Protein AF-A0A2P5E6M3-F1 (afdb_monomer_lite)

Sequence (144 aa):
MDGKILTFTAPTLVKDVLVTVSGGGGGFSIGLLKEASSERLPVDYELKLGKVYYVLPSLATATESFSTNPSGVSSMVASKHEAGSGIKRVKIVITKQQLKELLTKQISMEEVLLGLESKRAKWTSADSAPNWKPNLESIPEELC

Organism: Trema orientale (NCBI:txid63057)

Secondary structure (DSSP, 8-state):
--------SS-EEHHHHHHHH-SS---EEEEEEETTEEEEPPTT-EEPTT---EEEEPP----------------S------SS-----------HHHHHHHHTTSS-HHHHHHHHHHHHHHHTTS---S------PPPP----

Structure (mmCIF, N/CA/C/O backbone):
data_AF-A0A2P5E6M3-F1
#
_entry.id   AF-A0A2P5E6M3-F1
#
loop_
_atom_site.group_PDB
_atom_site.id
_atom_site.type_symbol
_atom_site.label_atom_id
_atom_site.label_alt_id
_atom_site.label_comp_id
_atom_site.label_asym_id
_atom_site.label_entity_id
_atom_site.label_seq_id
_atom_site.pdbx_PDB_ins_code
_atom_site.Cartn_x
_atom_site.Cartn_y
_atom_site.Cartn_z
_atom_site.occupancy
_atom_site.B_iso_or_equiv
_atom_site.auth_seq_id
_atom_site.auth_comp_id
_atom_site.auth_asym_id
_atom_site.auth_atom_id
_atom_site.pdbx_PDB_model_num
ATOM 1 N N . MET A 1 1 ? -4.715 5.903 -1.912 1.00 42.81 1 MET A N 1
ATOM 2 C CA . MET A 1 1 ? -3.612 5.135 -2.533 1.00 42.81 1 MET A CA 1
ATOM 3 C C . MET A 1 1 ? -3.834 5.207 -4.025 1.00 42.81 1 MET A C 1
ATOM 5 O O . MET A 1 1 ? -4.736 4.560 -4.537 1.00 42.81 1 MET A O 1
ATOM 9 N N . ASP A 1 2 ? -3.104 6.087 -4.697 1.00 51.75 2 ASP A N 1
ATOM 10 C CA . ASP A 1 2 ? -3.742 6.889 -5.751 1.00 51.75 2 ASP A CA 1
ATOM 11 C C . ASP A 1 2 ? -3.469 6.345 -7.160 1.00 51.75 2 ASP A C 1
ATOM 13 O O . ASP A 1 2 ? -3.338 7.108 -8.109 1.00 51.75 2 ASP A O 1
ATOM 17 N N . GLY A 1 3 ? -3.319 5.018 -7.273 1.00 63.38 3 GLY A N 1
ATOM 18 C CA . GLY A 1 3 ? -3.270 4.288 -8.545 1.00 63.38 3 GLY A CA 1
ATOM 19 C C . GLY A 1 3 ? -2.227 4.762 -9.564 1.00 63.38 3 GLY A C 1
ATOM 20 O O . GLY A 1 3 ? -2.430 4.556 -10.754 1.00 63.38 3 GLY A O 1
ATOM 21 N N . LYS A 1 4 ? -1.148 5.433 -9.133 1.00 74.56 4 LYS A N 1
ATOM 22 C CA . LYS A 1 4 ? -0.208 6.120 -10.034 1.00 74.56 4 LYS A CA 1
ATOM 23 C C . LYS A 1 4 ? 0.544 5.122 -10.924 1.00 74.56 4 LYS A C 1
ATOM 25 O O . LYS A 1 4 ? 1.464 4.451 -10.463 1.00 74.56 4 LYS A O 1
ATOM 30 N N . ILE A 1 5 ? 0.152 5.055 -12.195 1.00 81.19 5 ILE A N 1
ATOM 31 C CA . ILE A 1 5 ? 0.826 4.285 -13.246 1.00 81.19 5 ILE A CA 1
ATOM 32 C C . ILE A 1 5 ? 1.959 5.137 -13.828 1.00 81.19 5 ILE A C 1
ATOM 34 O O . ILE A 1 5 ? 1.767 6.321 -14.106 1.00 81.19 5 ILE A O 1
ATOM 38 N N . LEU A 1 6 ? 3.130 4.528 -14.023 1.00 83.19 6 LEU A N 1
ATOM 39 C CA . LEU A 1 6 ? 4.280 5.142 -14.684 1.00 83.19 6 LEU A CA 1
ATOM 40 C C . LEU A 1 6 ? 4.450 4.515 -16.074 1.00 83.19 6 LEU A C 1
ATOM 42 O O . LEU A 1 6 ? 4.611 3.300 -16.189 1.00 83.19 6 LEU A O 1
ATOM 46 N N . THR A 1 7 ? 4.385 5.339 -17.119 1.00 87.94 7 THR A N 1
ATOM 47 C CA . THR A 1 7 ? 4.380 4.891 -18.521 1.00 87.94 7 THR A CA 1
ATOM 48 C C . THR A 1 7 ? 5.731 5.159 -19.176 1.00 87.94 7 THR A C 1
ATOM 50 O O . THR A 1 7 ? 6.214 6.288 -19.151 1.00 87.94 7 THR A O 1
ATOM 53 N N . PHE A 1 8 ? 6.306 4.138 -19.815 1.00 87.12 8 PHE A N 1
ATOM 54 C CA . PHE A 1 8 ? 7.576 4.222 -20.541 1.00 87.12 8 PHE A CA 1
ATOM 55 C C . PHE A 1 8 ? 7.359 3.989 -22.042 1.00 87.12 8 PHE A C 1
ATOM 57 O O . PHE A 1 8 ? 6.633 3.076 -22.435 1.00 87.12 8 PHE A O 1
ATOM 64 N N . THR A 1 9 ? 7.993 4.810 -22.881 1.00 88.81 9 THR A N 1
ATOM 65 C CA . THR A 1 9 ? 7.912 4.741 -24.355 1.00 88.81 9 THR A CA 1
ATOM 66 C C . THR A 1 9 ? 9.101 4.026 -25.002 1.00 88.81 9 THR A C 1
ATOM 68 O O . THR A 1 9 ? 9.037 3.683 -26.180 1.00 88.81 9 THR A O 1
ATOM 71 N N . ALA A 1 10 ? 10.160 3.761 -24.235 1.00 89.06 10 ALA A N 1
ATOM 72 C CA . ALA A 1 10 ? 11.322 2.973 -24.633 1.00 89.06 10 ALA A CA 1
ATOM 73 C C . ALA A 1 10 ? 11.557 1.830 -23.625 1.00 89.06 10 ALA A C 1
ATOM 75 O O . ALA A 1 10 ? 11.182 1.970 -22.453 1.00 89.06 10 ALA A O 1
ATOM 76 N N . PRO A 1 11 ? 12.175 0.706 -24.033 1.00 88.50 11 PRO A N 1
ATOM 77 C CA . PRO A 1 11 ? 12.558 -0.340 -23.094 1.00 88.50 11 PRO A CA 1
ATOM 78 C C . PRO A 1 11 ? 13.513 0.208 -22.028 1.00 88.50 11 PRO A C 1
ATOM 80 O O . PRO A 1 11 ? 14.442 0.949 -22.342 1.00 88.50 11 PRO A O 1
ATOM 83 N N . THR A 1 12 ? 13.252 -0.115 -20.763 1.00 91.75 12 THR A N 1
ATOM 84 C CA . THR A 1 12 ? 13.912 0.506 -19.599 1.00 91.75 12 THR A CA 1
ATOM 85 C C . THR A 1 12 ? 14.307 -0.579 -18.597 1.00 91.75 12 THR A C 1
ATOM 87 O O . THR A 1 12 ? 13.541 -1.521 -18.392 1.00 91.75 12 THR A O 1
ATOM 90 N N . LEU A 1 13 ? 15.483 -0.492 -17.968 1.00 93.19 13 LEU A N 1
ATOM 91 C CA . LEU A 1 13 ? 15.932 -1.522 -17.023 1.00 93.19 13 LEU A CA 1
ATOM 92 C C . LEU A 1 13 ? 15.242 -1.369 -15.660 1.00 93.19 13 LEU A C 1
ATOM 94 O O . LEU A 1 13 ? 14.967 -0.256 -15.204 1.00 93.19 13 LEU A O 1
ATOM 98 N N . VAL A 1 14 ? 15.014 -2.488 -14.969 1.00 89.69 14 VAL A N 1
ATOM 99 C CA . VAL A 1 14 ? 14.389 -2.522 -13.632 1.00 89.69 14 VAL A CA 1
ATOM 100 C C . VAL A 1 14 ? 15.107 -1.607 -12.638 1.00 89.69 14 VAL A C 1
ATOM 102 O O . VAL A 1 14 ? 14.437 -0.895 -11.892 1.00 89.69 14 VAL A O 1
ATOM 105 N N . LYS A 1 15 ? 16.447 -1.571 -12.645 1.00 89.06 15 LYS A N 1
ATOM 106 C CA . LYS A 1 15 ? 17.249 -0.673 -11.793 1.00 89.06 15 LYS A CA 1
ATOM 107 C C . LYS A 1 15 ? 16.938 0.815 -12.032 1.00 89.06 15 LYS A C 1
ATOM 109 O O . LYS A 1 15 ? 16.858 1.572 -11.069 1.00 89.06 15 LYS A O 1
ATOM 114 N N . ASP A 1 16 ? 16.721 1.222 -13.284 1.00 88.38 16 ASP A N 1
ATOM 115 C CA . ASP A 1 16 ? 16.541 2.627 -13.664 1.00 88.38 16 ASP A CA 1
ATOM 116 C C . ASP A 1 16 ? 15.139 3.094 -13.241 1.00 88.38 16 ASP A C 1
ATOM 118 O O . ASP A 1 16 ? 14.982 4.137 -12.604 1.00 88.38 16 ASP A O 1
ATOM 122 N N . VAL A 1 17 ? 14.121 2.250 -13.465 1.00 88.62 17 VAL A N 1
ATOM 123 C CA . VAL A 1 17 ? 12.771 2.461 -12.912 1.00 88.62 17 VAL A CA 1
ATOM 124 C C . VAL A 1 17 ? 12.809 2.499 -11.387 1.00 88.62 17 VAL A C 1
ATOM 126 O O . VAL A 1 17 ? 12.203 3.385 -10.781 1.00 88.62 17 VAL A O 1
ATOM 129 N N . LEU A 1 18 ? 13.546 1.586 -10.749 1.00 86.19 18 LEU A N 1
ATOM 130 C CA . LEU A 1 18 ? 13.647 1.536 -9.294 1.00 86.19 18 LEU A CA 1
ATOM 131 C C . LEU A 1 18 ? 14.266 2.817 -8.720 1.00 86.19 18 LEU 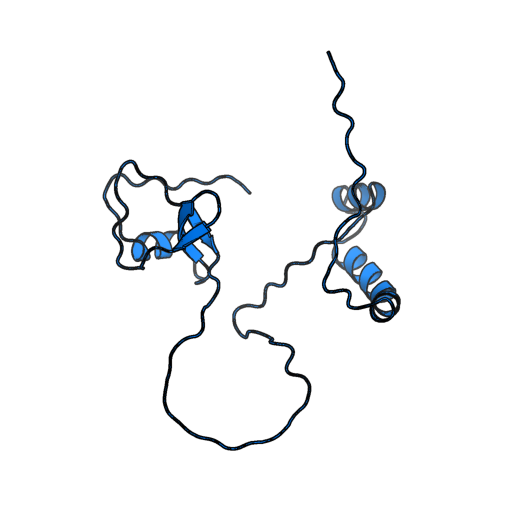A C 1
ATOM 133 O O . LEU A 1 18 ? 13.773 3.280 -7.699 1.00 86.19 18 LEU A O 1
ATOM 137 N N . VAL A 1 19 ? 15.242 3.444 -9.388 1.00 82.56 19 VAL A N 1
ATOM 138 C CA . VAL A 1 19 ? 15.768 4.772 -9.008 1.00 82.56 19 VAL A CA 1
ATOM 139 C C . VAL A 1 19 ? 14.689 5.861 -9.095 1.00 82.56 19 VAL A C 1
ATOM 141 O O . VAL A 1 19 ? 14.592 6.680 -8.185 1.00 82.56 19 VAL A O 1
ATOM 144 N N . THR A 1 20 ? 13.827 5.856 -10.121 1.00 80.06 20 THR A N 1
ATOM 145 C CA . THR A 1 20 ? 12.732 6.851 -10.230 1.00 80.06 20 THR A CA 1
ATOM 146 C C . THR A 1 20 ? 11.615 6.668 -9.195 1.00 80.06 20 THR A C 1
ATOM 148 O O . THR A 1 20 ? 10.994 7.646 -8.782 1.00 80.06 20 THR A O 1
ATOM 151 N N . VAL A 1 21 ? 11.356 5.431 -8.756 1.00 75.94 21 VAL A N 1
ATOM 152 C CA . VAL A 1 21 ? 10.301 5.100 -7.777 1.00 75.94 21 VAL A CA 1
ATOM 153 C C . VAL A 1 21 ? 10.816 5.190 -6.334 1.00 75.94 21 VAL A C 1
ATOM 155 O O . VAL A 1 21 ? 10.094 5.612 -5.431 1.00 75.94 21 VAL A O 1
ATOM 158 N N . SER A 1 22 ? 12.076 4.821 -6.100 1.00 66.88 22 SER A N 1
ATOM 159 C CA . SER A 1 22 ? 12.755 4.895 -4.805 1.00 66.88 22 SER A CA 1
ATOM 160 C C . SER A 1 22 ? 13.327 6.294 -4.572 1.00 66.88 22 SER A C 1
ATOM 162 O O . SER A 1 22 ? 14.538 6.502 -4.665 1.00 66.88 22 SER A O 1
ATOM 164 N N . GLY A 1 23 ? 12.465 7.242 -4.196 1.00 57.06 23 GLY A N 1
ATOM 165 C CA . GLY A 1 23 ? 12.836 8.605 -3.785 1.00 57.06 23 GLY A CA 1
ATOM 166 C C . GLY A 1 23 ? 13.633 8.672 -2.470 1.00 57.06 23 GLY A C 1
ATOM 167 O O . GLY A 1 23 ? 13.170 9.263 -1.501 1.00 57.06 23 GLY A O 1
ATOM 168 N N . GLY A 1 24 ? 14.811 8.041 -2.427 1.00 53.03 24 GLY A N 1
ATOM 169 C CA . GLY A 1 24 ? 15.748 8.030 -1.297 1.00 53.03 24 GLY A CA 1
ATOM 170 C C . GLY A 1 24 ? 15.719 6.793 -0.385 1.00 53.03 24 GLY A C 1
ATOM 171 O O . GLY A 1 24 ? 16.503 6.747 0.558 1.00 53.03 24 GLY A O 1
ATOM 172 N N . GLY A 1 25 ? 14.865 5.787 -0.629 1.00 53.28 25 GLY A N 1
ATOM 173 C CA . GLY A 1 25 ? 14.702 4.644 0.286 1.00 53.28 25 GLY A CA 1
ATOM 174 C C . GLY A 1 25 ? 14.471 3.296 -0.403 1.00 53.28 25 GLY A C 1
ATOM 175 O O . GLY A 1 25 ? 13.359 2.997 -0.837 1.00 53.28 25 GLY A O 1
ATOM 176 N N . GLY A 1 26 ? 15.509 2.454 -0.437 1.00 63.12 26 GLY A N 1
ATOM 177 C CA . GLY A 1 26 ? 15.463 1.118 -1.037 1.00 63.12 26 GLY A CA 1
ATOM 178 C C . GLY A 1 26 ? 14.525 0.159 -0.297 1.00 63.12 26 GLY A C 1
ATOM 179 O O . GLY A 1 26 ? 14.914 -0.462 0.686 1.00 63.12 26 GLY A O 1
ATOM 180 N N . GLY A 1 27 ? 13.291 0.024 -0.789 1.00 73.19 27 GLY A N 1
ATOM 181 C CA . GLY A 1 27 ? 12.252 -0.835 -0.200 1.00 73.19 27 GLY A CA 1
ATOM 182 C C . GLY A 1 27 ? 11.291 -1.464 -1.214 1.00 73.19 27 GLY A C 1
ATOM 183 O O . GLY A 1 27 ? 10.245 -1.986 -0.828 1.00 73.19 27 GLY A O 1
ATOM 184 N N . PHE A 1 28 ? 11.629 -1.427 -2.505 1.00 81.06 28 PHE A N 1
ATOM 185 C CA . PHE A 1 28 ? 10.766 -1.851 -3.612 1.00 81.06 28 PHE A CA 1
ATOM 186 C C . PHE A 1 28 ? 11.510 -2.732 -4.623 1.00 81.06 28 PHE A C 1
ATOM 188 O O . PHE A 1 28 ? 12.727 -2.890 -4.570 1.00 81.06 28 PHE A O 1
ATOM 195 N N . SER A 1 29 ? 10.750 -3.313 -5.543 1.00 85.00 29 SER A N 1
ATOM 196 C CA . SER A 1 29 ? 11.204 -4.129 -6.667 1.00 85.00 29 SER A CA 1
ATOM 197 C C . SER A 1 29 ? 10.166 -4.061 -7.787 1.00 85.00 29 SER A C 1
ATOM 199 O O . SER A 1 29 ? 9.016 -3.703 -7.527 1.00 85.00 29 SER A O 1
ATOM 201 N N . ILE A 1 30 ? 10.542 -4.430 -9.010 1.00 88.12 30 ILE A N 1
ATOM 202 C CA . ILE A 1 30 ? 9.590 -4.606 -10.113 1.00 88.12 30 ILE A CA 1
ATOM 203 C C . ILE A 1 30 ? 9.339 -6.105 -10.313 1.00 88.12 30 ILE A C 1
ATOM 205 O O . ILE A 1 30 ? 10.248 -6.923 -10.156 1.00 88.12 30 ILE A O 1
ATOM 209 N N . GLY A 1 31 ? 8.104 -6.476 -10.639 1.00 88.50 31 GLY A N 1
ATOM 210 C CA . GLY A 1 31 ? 7.731 -7.869 -10.848 1.00 88.50 31 GLY A CA 1
ATOM 211 C C . GLY A 1 31 ? 6.490 -8.071 -11.707 1.00 88.50 31 GLY A C 1
ATOM 212 O O . GLY A 1 31 ? 5.814 -7.122 -12.112 1.00 88.50 31 GLY A O 1
ATOM 213 N N . LEU A 1 32 ? 6.199 -9.339 -11.972 1.00 86.44 32 LEU A N 1
ATOM 214 C CA . LEU A 1 32 ? 4.993 -9.807 -12.642 1.00 86.44 32 LEU A CA 1
ATOM 215 C C . LEU A 1 32 ? 4.037 -10.384 -11.595 1.00 86.44 32 LEU A C 1
ATOM 217 O O . LEU A 1 32 ? 4.437 -11.191 -10.756 1.00 86.44 32 LEU A O 1
ATOM 221 N N . LEU A 1 33 ? 2.765 -9.992 -11.655 1.00 78.38 33 LEU A N 1
ATOM 222 C CA . LEU A 1 33 ? 1.715 -10.620 -10.861 1.00 78.38 33 LEU A CA 1
ATOM 223 C C . LEU A 1 33 ? 1.066 -11.728 -11.693 1.00 78.38 33 LEU A C 1
ATOM 225 O O . LEU A 1 33 ? 0.427 -11.453 -12.707 1.00 78.38 33 LEU A O 1
ATOM 229 N N . LYS A 1 34 ? 1.229 -12.974 -11.253 1.00 74.62 34 LYS A N 1
ATOM 230 C CA . LYS A 1 34 ? 0.466 -14.138 -11.714 1.00 74.62 34 LYS A CA 1
ATOM 231 C C . LYS A 1 34 ? -0.517 -14.523 -10.606 1.00 74.62 34 LYS A C 1
ATOM 233 O O . LYS A 1 34 ? -0.261 -14.238 -9.440 1.00 74.62 34 LYS A O 1
ATOM 238 N N . GLU A 1 35 ? -1.632 -15.160 -10.954 1.00 61.25 35 GLU A N 1
ATOM 239 C CA . GLU A 1 35 ? -2.846 -15.234 -10.113 1.00 61.25 35 GLU A CA 1
ATOM 240 C C . GLU A 1 35 ? -2.648 -15.746 -8.671 1.00 61.25 35 GLU A C 1
ATOM 242 O O . GLU A 1 35 ? -3.382 -15.332 -7.779 1.00 61.25 35 GLU A O 1
ATOM 247 N N . ALA A 1 36 ? -1.631 -16.580 -8.419 1.00 56.41 36 ALA A N 1
ATOM 248 C CA . ALA A 1 36 ? -1.261 -17.054 -7.079 1.00 56.41 36 ALA A CA 1
ATOM 249 C C . ALA A 1 36 ? 0.191 -16.722 -6.659 1.00 56.41 36 ALA A C 1
ATOM 251 O O . ALA A 1 36 ? 0.646 -17.174 -5.609 1.00 56.41 36 ALA A O 1
ATOM 252 N N . SER A 1 37 ? 0.953 -15.965 -7.459 1.00 63.12 37 SER A N 1
ATOM 253 C CA . SER A 1 37 ? 2.391 -15.742 -7.234 1.00 63.12 37 SER A CA 1
ATOM 254 C C . SER A 1 37 ? 2.896 -14.428 -7.835 1.00 63.12 37 SER A C 1
ATOM 256 O O . SER A 1 37 ? 2.740 -14.181 -9.031 1.00 63.12 37 SER A O 1
ATOM 258 N N . SER A 1 38 ? 3.584 -13.614 -7.031 1.00 77.38 38 SER A N 1
ATOM 259 C CA . SER A 1 38 ? 4.330 -12.445 -7.517 1.00 77.38 38 SER A CA 1
ATOM 260 C C . SER A 1 38 ? 5.777 -12.829 -7.836 1.00 77.38 38 SER A C 1
ATOM 262 O O . SER A 1 38 ? 6.545 -13.140 -6.928 1.00 77.38 38 SER A O 1
ATOM 264 N N . GLU A 1 39 ? 6.155 -12.798 -9.110 1.00 86.12 39 GLU A N 1
ATOM 265 C CA . GLU A 1 39 ? 7.512 -13.094 -9.579 1.00 86.12 39 GLU A CA 1
ATOM 266 C C . GLU A 1 39 ? 8.342 -11.804 -9.634 1.00 86.12 39 GLU A C 1
ATOM 268 O O . GLU A 1 39 ? 7.918 -10.808 -10.222 1.00 86.12 39 GLU A O 1
ATOM 273 N N . ARG A 1 40 ? 9.523 -11.798 -9.007 1.00 88.06 40 ARG A N 1
ATOM 274 C CA . ARG A 1 40 ? 10.424 -10.635 -8.983 1.00 88.06 40 ARG A CA 1
ATOM 275 C C . ARG A 1 40 ? 11.368 -10.666 -10.176 1.00 88.06 40 ARG A C 1
ATOM 277 O O . ARG A 1 40 ? 12.048 -11.663 -10.389 1.00 88.06 40 ARG A O 1
ATOM 284 N N . LEU A 1 41 ? 11.458 -9.555 -10.899 1.00 89.38 41 LEU A N 1
ATOM 285 C CA . LEU A 1 41 ? 12.390 -9.423 -12.015 1.00 89.38 41 LEU A CA 1
ATOM 286 C C . LEU A 1 41 ? 13.790 -9.013 -11.512 1.00 89.38 41 LEU A C 1
ATOM 288 O O . LEU A 1 41 ? 13.880 -8.200 -10.584 1.00 89.38 41 LEU A O 1
ATOM 292 N N . PRO A 1 42 ? 14.875 -9.540 -12.113 1.00 88.69 42 PRO A N 1
ATOM 293 C CA . PRO A 1 42 ? 16.241 -9.079 -11.864 1.00 88.69 42 PRO A CA 1
ATOM 294 C C . PRO A 1 42 ? 16.423 -7.575 -12.120 1.00 88.69 42 PRO A C 1
ATOM 296 O O . PRO A 1 42 ? 15.707 -6.980 -12.922 1.00 88.69 42 PRO A O 1
ATOM 299 N N . VAL A 1 43 ? 17.397 -6.944 -11.459 1.00 87.88 43 VAL A N 1
ATOM 300 C CA . VAL A 1 43 ? 17.645 -5.487 -11.572 1.00 87.88 43 VAL A CA 1
ATOM 301 C C . VAL A 1 43 ? 18.185 -5.067 -12.946 1.00 87.88 43 VAL A C 1
ATOM 303 O O . VAL A 1 43 ? 17.992 -3.933 -13.384 1.00 87.88 43 VAL A O 1
ATOM 306 N N . ASP A 1 44 ? 18.828 -6.000 -13.632 1.00 90.75 44 ASP A N 1
ATOM 307 C CA . ASP A 1 44 ? 19.345 -5.948 -14.997 1.00 90.75 44 ASP A CA 1
ATOM 308 C C . ASP A 1 44 ? 18.308 -6.357 -16.060 1.00 90.75 44 ASP A C 1
ATOM 310 O O . ASP A 1 44 ? 18.584 -6.249 -17.253 1.00 90.75 44 ASP A O 1
ATOM 314 N N . TYR A 1 45 ? 17.098 -6.771 -15.662 1.00 92.81 45 TYR A N 1
ATOM 315 C CA . TYR A 1 45 ? 16.029 -7.102 -16.602 1.00 92.81 45 TYR A CA 1
ATOM 316 C C . TYR A 1 45 ? 15.507 -5.855 -17.332 1.00 92.81 45 TYR A C 1
ATOM 318 O O . TYR A 1 45 ? 15.241 -4.814 -16.728 1.00 92.81 45 TYR A O 1
ATOM 326 N N . GLU A 1 46 ? 15.295 -5.990 -18.640 1.00 94.19 46 GLU A N 1
ATOM 327 C CA . GLU A 1 46 ? 14.789 -4.943 -19.527 1.00 94.19 46 GLU A CA 1
ATOM 328 C C . GLU A 1 46 ? 13.265 -5.047 -19.690 1.00 94.19 46 GLU A C 1
ATOM 330 O O . GLU A 1 46 ? 12.746 -5.984 -20.305 1.00 94.19 46 GLU A O 1
ATOM 335 N N . LEU A 1 47 ? 12.536 -4.070 -19.147 1.00 92.31 47 LEU A N 1
ATOM 336 C CA . LEU A 1 47 ? 11.080 -3.989 -19.234 1.00 92.31 47 LEU A CA 1
ATOM 337 C C . LEU A 1 47 ? 10.654 -3.740 -20.684 1.00 92.31 47 LEU A C 1
ATOM 339 O O . LEU A 1 47 ? 11.101 -2.787 -21.325 1.00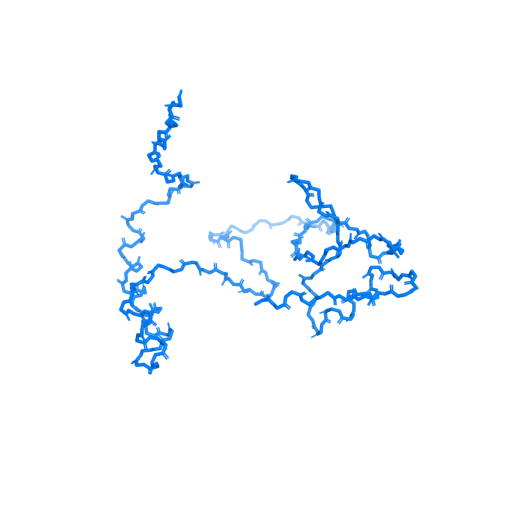 92.31 47 LEU A O 1
ATOM 343 N N . LYS A 1 48 ? 9.782 -4.606 -21.204 1.00 91.25 48 LYS A N 1
ATOM 344 C CA . LYS A 1 48 ? 9.380 -4.617 -22.614 1.00 91.25 48 LYS A CA 1
ATOM 345 C C . LYS A 1 48 ? 8.084 -3.836 -22.830 1.00 91.25 48 LYS A C 1
ATOM 347 O O . LYS A 1 48 ? 7.156 -3.914 -22.026 1.00 91.25 48 LYS A O 1
ATOM 352 N N . LEU A 1 49 ? 8.019 -3.111 -23.946 1.00 89.81 49 LEU A N 1
ATOM 353 C CA . LEU A 1 49 ? 6.845 -2.331 -24.343 1.00 89.81 49 LEU A CA 1
ATOM 354 C C . LEU A 1 49 ? 5.597 -3.220 -24.486 1.00 89.81 49 LEU A C 1
ATOM 356 O O . LEU A 1 49 ? 5.691 -4.397 -24.833 1.00 89.81 49 LEU A O 1
ATOM 360 N N . GLY A 1 50 ? 4.425 -2.650 -24.198 1.00 88.50 50 GLY A N 1
ATOM 361 C CA . GLY A 1 50 ? 3.145 -3.367 -24.238 1.00 88.50 50 GLY A CA 1
ATOM 362 C C . GLY A 1 50 ? 2.904 -4.347 -23.081 1.00 88.50 50 GLY A C 1
ATOM 363 O O . GLY A 1 50 ? 1.863 -5.001 -23.064 1.00 88.50 50 GLY A O 1
ATOM 364 N N . LYS A 1 51 ? 3.817 -4.455 -22.104 1.00 89.06 51 LYS A N 1
ATOM 365 C CA . LYS A 1 51 ? 3.630 -5.264 -20.889 1.00 89.06 51 LYS A CA 1
ATOM 366 C C . LYS A 1 51 ? 3.400 -4.392 -19.657 1.00 89.06 51 LYS A C 1
ATOM 368 O O . LYS A 1 51 ? 4.030 -3.351 -19.491 1.00 89.06 51 LYS A O 1
ATOM 373 N N . VAL A 1 52 ? 2.510 -4.854 -18.780 1.00 89.50 52 VAL A N 1
ATOM 374 C CA . VAL A 1 52 ? 2.267 -4.258 -17.460 1.00 89.50 52 VAL A CA 1
ATOM 375 C C . VAL A 1 52 ? 3.162 -4.948 -16.434 1.00 89.50 52 VAL A C 1
ATOM 377 O O . VAL A 1 52 ? 3.255 -6.174 -16.405 1.00 89.50 52 VAL A O 1
ATOM 380 N N . TYR A 1 53 ? 3.800 -4.148 -15.586 1.00 90.75 53 TYR A N 1
ATOM 381 C CA . TYR A 1 53 ? 4.675 -4.595 -14.508 1.00 90.75 53 TYR A CA 1
ATOM 382 C C . TYR A 1 53 ? 4.271 -3.906 -13.204 1.00 90.75 53 TYR A C 1
ATOM 384 O O . TYR A 1 53 ? 3.808 -2.764 -13.216 1.00 90.75 53 TYR A O 1
ATOM 392 N N . TYR A 1 54 ? 4.451 -4.588 -12.076 1.00 89.25 54 TYR A N 1
ATOM 393 C CA . TYR A 1 54 ? 3.980 -4.135 -10.769 1.00 89.25 54 TYR A CA 1
ATOM 394 C C . TYR A 1 54 ? 5.150 -3.745 -9.868 1.00 89.25 54 TYR A C 1
ATOM 396 O O . TYR A 1 54 ? 6.154 -4.455 -9.795 1.00 89.25 54 TYR A O 1
ATOM 404 N N . VAL A 1 55 ? 5.002 -2.633 -9.142 1.00 87.75 55 VAL A N 1
ATOM 405 C CA . VAL A 1 55 ? 5.917 -2.264 -8.054 1.00 87.75 55 VAL A CA 1
ATOM 406 C C . VAL A 1 55 ? 5.551 -3.094 -6.825 1.00 87.75 55 VAL A C 1
ATOM 408 O O . VAL A 1 55 ? 4.508 -2.885 -6.206 1.00 87.75 55 VAL A O 1
ATOM 411 N N . LEU A 1 56 ? 6.409 -4.045 -6.473 1.00 84.81 56 LEU A N 1
ATOM 412 C CA . LEU A 1 56 ? 6.234 -4.952 -5.342 1.00 84.81 56 LEU A CA 1
ATOM 413 C C . LEU A 1 56 ? 7.118 -4.499 -4.165 1.00 84.81 56 LEU A C 1
ATOM 415 O O . LEU A 1 56 ? 8.297 -4.196 -4.386 1.00 84.81 56 LEU A O 1
ATOM 419 N N . PRO A 1 57 ? 6.620 -4.495 -2.912 1.00 80.94 57 PRO A N 1
ATOM 420 C CA . PRO A 1 57 ? 7.454 -4.263 -1.733 1.00 80.94 57 PRO A CA 1
ATOM 421 C C . PRO A 1 57 ? 8.640 -5.233 -1.670 1.00 80.94 57 PRO A C 1
ATOM 423 O O . PRO A 1 57 ? 8.514 -6.416 -1.999 1.00 80.94 57 PRO A O 1
ATOM 426 N N . SER A 1 58 ? 9.806 -4.761 -1.234 1.00 71.25 58 SER A N 1
ATOM 427 C CA . SER A 1 58 ? 10.955 -5.641 -1.039 1.00 71.25 58 SER A CA 1
ATOM 428 C C . SER A 1 58 ? 10.836 -6.411 0.275 1.00 71.25 58 SER A C 1
ATOM 430 O O . SER A 1 58 ? 10.789 -5.809 1.344 1.00 71.25 58 SER A O 1
ATOM 432 N N . LEU A 1 59 ? 10.803 -7.743 0.188 1.00 58.78 59 LEU A N 1
ATOM 433 C CA . LEU A 1 59 ? 11.036 -8.639 1.315 1.00 58.78 59 LEU A CA 1
ATOM 434 C C . LEU A 1 59 ? 12.467 -9.163 1.167 1.00 58.78 59 LEU A C 1
ATOM 436 O O . LEU A 1 59 ? 12.799 -9.734 0.128 1.00 58.78 59 LEU A O 1
ATOM 440 N N . ALA A 1 60 ? 13.324 -8.913 2.156 1.00 53.31 60 ALA A N 1
ATOM 441 C CA . ALA A 1 60 ? 14.740 -9.253 2.073 1.00 53.31 60 ALA A CA 1
ATOM 442 C C . ALA A 1 60 ? 14.970 -10.748 2.356 1.00 53.31 60 ALA A C 1
ATOM 444 O O . ALA A 1 60 ? 14.866 -11.206 3.492 1.00 53.31 60 ALA A O 1
ATOM 445 N N . THR A 1 61 ? 15.308 -11.518 1.323 1.00 40.97 61 THR A N 1
ATOM 446 C CA . THR A 1 61 ? 15.777 -12.904 1.456 1.00 40.97 61 THR A CA 1
ATOM 447 C C . THR A 1 61 ? 17.283 -12.909 1.721 1.00 40.97 61 THR A C 1
ATOM 449 O O . THR A 1 61 ? 18.080 -12.737 0.801 1.00 40.97 61 THR A O 1
ATOM 452 N N . ALA A 1 62 ? 17.673 -13.058 2.988 1.00 45.59 62 ALA A N 1
ATOM 453 C CA . ALA A 1 62 ? 19.070 -13.019 3.418 1.00 45.59 62 ALA A CA 1
ATOM 454 C C 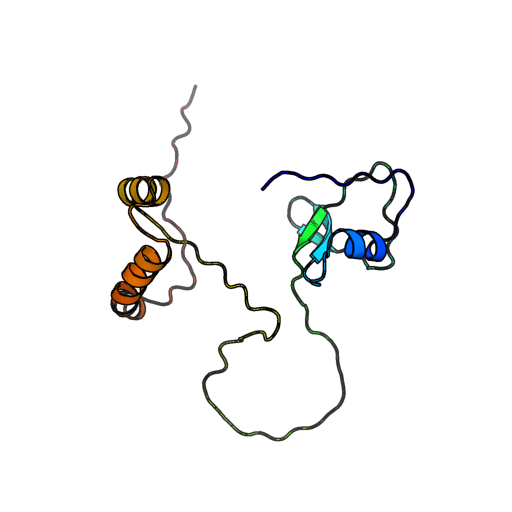. ALA A 1 62 ? 19.800 -14.357 3.169 1.00 45.59 62 ALA A C 1
ATOM 456 O O . ALA A 1 62 ? 19.857 -15.210 4.051 1.00 45.59 62 ALA A O 1
ATOM 457 N N . THR A 1 63 ? 20.355 -14.506 1.964 1.00 37.81 63 THR A N 1
ATOM 458 C CA . THR A 1 63 ? 21.231 -15.604 1.500 1.00 37.81 63 THR A CA 1
ATOM 459 C C . THR A 1 63 ? 22.057 -15.080 0.314 1.00 37.81 63 THR A C 1
ATOM 461 O O . THR A 1 63 ? 21.446 -14.591 -0.633 1.00 37.81 63 THR A O 1
ATOM 464 N N . GLU A 1 64 ? 23.390 -15.131 0.229 1.00 37.91 64 GLU A N 1
ATOM 465 C CA . GLU A 1 64 ? 24.473 -15.561 1.142 1.00 37.91 64 GLU A CA 1
ATOM 466 C C . GLU A 1 64 ? 25.814 -14.924 0.657 1.00 37.91 64 GLU A C 1
ATOM 468 O O . GLU A 1 64 ? 25.845 -14.337 -0.423 1.00 37.91 64 GLU A O 1
ATOM 473 N N . SER A 1 65 ? 26.961 -14.977 1.352 1.00 37.84 65 SER A N 1
ATOM 474 C CA . SER A 1 65 ? 27.280 -15.633 2.639 1.00 37.84 65 SER A CA 1
ATOM 475 C C . SER A 1 65 ? 27.727 -14.614 3.724 1.00 37.84 65 SER A C 1
ATOM 477 O O . SER A 1 65 ? 26.866 -13.847 4.142 1.00 37.84 65 SER A O 1
ATOM 479 N N . PHE A 1 66 ? 28.950 -14.470 4.269 1.00 33.62 66 PHE A N 1
ATOM 480 C CA . PHE A 1 66 ? 30.298 -14.993 3.970 1.00 33.62 66 PHE A CA 1
ATOM 481 C C . PHE A 1 66 ? 31.098 -15.331 5.249 1.00 33.62 66 PHE A C 1
ATOM 483 O O . PHE A 1 66 ? 30.998 -14.640 6.254 1.00 33.62 66 PHE A O 1
ATOM 490 N N . SER A 1 67 ? 31.950 -16.360 5.137 1.00 36.69 67 SER A N 1
ATOM 491 C CA . SER A 1 67 ? 33.083 -16.754 6.004 1.00 36.69 67 SER A CA 1
ATOM 492 C C . SER A 1 67 ? 32.973 -16.622 7.542 1.00 36.69 67 SER A C 1
ATOM 494 O O . SER A 1 67 ? 33.284 -15.595 8.133 1.00 36.69 67 SER A O 1
ATOM 496 N N . THR A 1 68 ? 32.722 -17.773 8.174 1.00 38.88 68 THR A N 1
ATOM 497 C CA . THR A 1 68 ? 33.488 -18.333 9.314 1.00 38.88 68 THR A CA 1
ATOM 498 C C . THR A 1 68 ? 33.803 -17.456 10.545 1.00 38.88 68 THR A C 1
ATOM 500 O O . THR A 1 68 ? 34.783 -16.716 10.559 1.00 38.88 68 THR A O 1
ATOM 503 N N . ASN A 1 69 ? 33.115 -17.712 11.670 1.00 38.72 69 ASN A N 1
ATOM 504 C CA . ASN A 1 69 ? 33.740 -18.330 12.863 1.00 38.72 69 ASN A CA 1
ATOM 505 C C . ASN A 1 69 ? 32.722 -18.627 13.993 1.00 38.72 69 ASN A C 1
ATOM 507 O O . ASN A 1 69 ? 31.768 -17.867 14.159 1.00 38.72 69 ASN A O 1
ATOM 511 N N . PRO A 1 70 ? 32.911 -19.695 14.799 1.00 54.38 70 PRO A N 1
ATOM 512 C CA . PRO A 1 70 ? 32.020 -20.032 15.908 1.00 54.38 70 PRO A CA 1
ATOM 513 C C . PRO A 1 70 ? 32.554 -19.567 17.276 1.00 54.38 70 PRO A C 1
ATOM 515 O O . PRO A 1 70 ? 33.648 -19.941 17.691 1.00 54.38 70 PRO A O 1
ATOM 518 N N . SER A 1 71 ? 31.736 -18.840 18.038 1.00 36.25 71 SER A N 1
ATOM 519 C CA . SER A 1 71 ? 31.849 -18.781 19.502 1.00 36.25 71 SER A CA 1
ATOM 520 C C . SER A 1 71 ? 30.479 -18.491 20.109 1.00 36.25 71 SER A C 1
ATOM 522 O O . SER A 1 71 ? 29.804 -17.544 19.706 1.00 36.25 71 SER A O 1
ATOM 524 N N . GLY A 1 72 ? 30.034 -19.343 21.031 1.00 43.75 72 GLY A N 1
ATOM 525 C CA . GLY A 1 72 ? 28.703 -19.253 21.623 1.00 43.75 72 GLY A CA 1
ATOM 526 C C . GLY A 1 72 ? 28.701 -18.442 22.913 1.00 43.75 72 GLY A C 1
ATOM 527 O O . GLY A 1 72 ? 29.360 -18.820 23.877 1.00 43.75 72 GLY A O 1
ATOM 528 N N . VAL A 1 73 ? 27.878 -17.394 22.969 1.00 33.06 73 VAL A N 1
ATOM 529 C CA . VAL A 1 73 ? 27.427 -16.794 24.231 1.00 33.06 73 VAL A CA 1
ATOM 530 C C . VAL A 1 73 ? 25.904 -16.799 24.217 1.00 33.06 73 VAL A C 1
ATOM 532 O O . VAL A 1 73 ? 25.283 -16.198 23.343 1.00 33.06 73 VAL A O 1
ATOM 535 N N . SER A 1 74 ? 25.294 -17.530 25.151 1.00 47.47 74 SER A N 1
ATOM 536 C CA . SER A 1 74 ? 23.837 -17.629 25.235 1.00 47.47 74 SER A CA 1
ATOM 537 C C . SER A 1 74 ? 23.248 -16.346 25.818 1.00 47.47 74 SER A C 1
ATOM 539 O O . SER A 1 74 ? 23.638 -15.921 26.904 1.00 47.47 74 SER A O 1
ATOM 541 N N . SER A 1 75 ? 22.271 -15.764 25.124 1.00 30.11 75 SER A N 1
ATOM 542 C CA . SER A 1 75 ? 21.367 -14.758 25.676 1.00 30.11 75 SER A CA 1
ATOM 543 C C . SER A 1 75 ? 19.952 -15.048 25.198 1.00 30.11 75 SER A C 1
ATOM 545 O O . SER A 1 75 ? 19.727 -15.357 24.028 1.00 30.11 75 SER A O 1
ATOM 547 N N . MET A 1 76 ? 18.986 -14.936 26.107 1.00 42.59 76 MET A N 1
ATOM 548 C CA . MET A 1 76 ? 17.566 -15.047 25.776 1.00 42.59 76 MET A CA 1
ATOM 549 C C . MET A 1 76 ? 17.085 -13.795 25.012 1.00 42.59 76 MET A C 1
ATOM 551 O O . MET A 1 76 ? 17.817 -12.816 24.889 1.00 42.59 76 MET A O 1
ATOM 555 N N 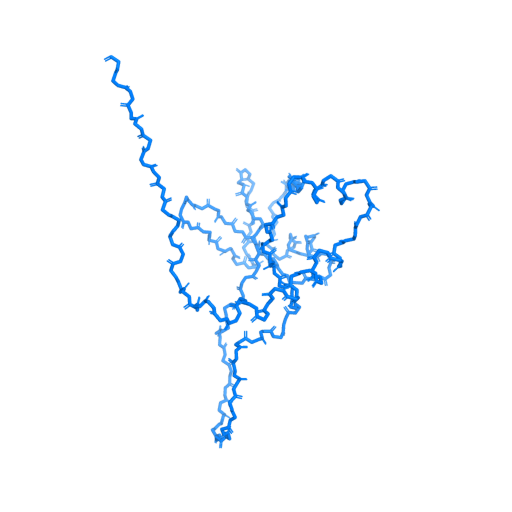. VAL A 1 77 ? 15.840 -13.851 24.516 1.00 42.91 77 VAL A N 1
ATOM 556 C CA . VAL A 1 77 ? 15.117 -12.830 23.723 1.00 42.91 77 VAL A CA 1
ATOM 557 C C . VAL A 1 77 ? 15.733 -12.440 22.366 1.00 42.91 77 VAL A C 1
ATOM 559 O O . VAL A 1 77 ? 16.255 -11.349 22.172 1.00 42.91 77 VAL A O 1
ATOM 562 N N . ALA A 1 78 ? 15.523 -13.301 21.363 1.00 30.47 78 ALA A N 1
ATOM 563 C CA . ALA A 1 78 ? 15.782 -13.017 19.946 1.00 30.47 78 ALA A CA 1
ATOM 564 C C . ALA A 1 78 ? 14.491 -13.020 19.093 1.00 30.47 78 ALA A C 1
ATOM 566 O O . ALA A 1 78 ? 14.409 -13.678 18.056 1.00 30.47 78 ALA A O 1
ATOM 567 N N . SER A 1 79 ? 13.458 -12.281 19.518 1.00 38.50 79 SER A N 1
ATOM 568 C CA . SER A 1 79 ? 12.274 -12.014 18.683 1.00 38.50 79 SER A CA 1
ATOM 569 C C . SER A 1 79 ? 12.700 -11.221 17.443 1.00 38.50 79 SER A C 1
ATOM 571 O O . SER A 1 79 ? 12.924 -10.018 17.555 1.00 38.50 79 SER A O 1
ATOM 573 N N . LYS A 1 80 ? 12.857 -11.900 16.294 1.00 34.31 80 LYS A N 1
ATOM 574 C CA . LYS A 1 80 ? 13.583 -11.433 15.091 1.00 34.31 80 LYS A CA 1
ATOM 575 C C . LYS A 1 80 ? 13.255 -9.981 14.701 1.00 34.31 80 LYS A C 1
ATOM 577 O O . LYS A 1 80 ? 12.281 -9.707 14.004 1.00 34.31 80 LYS A O 1
ATOM 582 N N . HIS A 1 81 ? 14.089 -9.050 15.160 1.00 38.69 81 HIS A N 1
ATOM 583 C CA . HIS A 1 81 ? 13.873 -7.614 15.020 1.00 38.69 81 HIS A CA 1
ATOM 584 C C . HIS A 1 81 ? 14.770 -7.082 13.900 1.00 38.69 81 HIS A C 1
ATOM 586 O O . HIS A 1 81 ? 15.912 -6.698 14.144 1.00 38.69 81 HIS A O 1
ATOM 592 N N . GLU A 1 82 ? 14.291 -7.119 12.656 1.00 44.03 82 GLU A N 1
ATOM 593 C CA . GLU A 1 82 ? 15.139 -6.782 11.508 1.00 44.03 82 GLU A CA 1
ATOM 594 C C . GLU A 1 82 ? 15.542 -5.300 11.505 1.00 44.03 82 GLU A C 1
ATOM 596 O O . GLU A 1 82 ? 14.708 -4.391 11.498 1.00 44.03 82 GLU A O 1
ATOM 601 N N . ALA A 1 83 ? 16.855 -5.064 11.522 1.00 46.03 83 ALA A N 1
ATOM 602 C CA . ALA A 1 83 ? 17.466 -3.742 11.538 1.00 46.03 83 ALA A CA 1
ATOM 603 C C . ALA A 1 83 ? 17.480 -3.127 10.125 1.00 46.03 83 ALA A C 1
ATOM 605 O O . ALA A 1 83 ? 18.525 -2.997 9.495 1.00 46.03 83 ALA A O 1
ATOM 606 N N . GLY A 1 84 ? 16.299 -2.765 9.619 1.00 45.69 84 GLY A N 1
ATOM 607 C CA . GLY A 1 84 ? 16.118 -2.214 8.273 1.00 45.69 84 GLY A CA 1
ATOM 608 C C . GLY A 1 84 ? 14.845 -1.379 8.148 1.00 45.69 84 GLY A C 1
ATOM 609 O O . GLY A 1 84 ? 13.875 -1.829 7.554 1.00 45.69 84 GLY A O 1
ATOM 610 N N . SER A 1 85 ? 14.847 -0.169 8.723 1.00 56.69 85 SER A N 1
ATOM 611 C CA . SER A 1 85 ? 13.708 0.774 8.747 1.00 56.69 85 SER A CA 1
ATOM 612 C C . SER A 1 85 ? 12.391 0.147 9.245 1.00 56.69 85 SER A C 1
ATOM 614 O O . SER A 1 85 ? 11.498 -0.208 8.477 1.00 56.69 85 SER A O 1
ATOM 616 N N . GLY A 1 86 ? 12.278 -0.012 10.570 1.00 57.78 86 GLY A N 1
ATOM 617 C CA . GLY A 1 86 ? 11.251 -0.819 11.248 1.00 57.78 86 GLY A CA 1
ATOM 618 C C . GLY A 1 86 ? 9.809 -0.285 11.226 1.00 57.78 86 GLY A C 1
ATOM 619 O O . GLY A 1 86 ? 9.209 -0.101 12.286 1.00 57.78 86 GLY A O 1
ATOM 620 N N . ILE A 1 87 ? 9.220 -0.083 10.044 1.00 64.44 87 ILE A N 1
ATOM 621 C CA . ILE A 1 87 ? 7.815 0.316 9.860 1.00 64.44 87 ILE A CA 1
ATOM 622 C C . ILE A 1 87 ? 6.887 -0.875 10.159 1.00 64.44 87 ILE A C 1
ATOM 624 O O . ILE A 1 87 ? 6.512 -1.652 9.278 1.00 64.44 87 ILE A O 1
ATOM 628 N N . LYS A 1 88 ? 6.487 -1.014 11.426 1.00 76.25 88 LYS A N 1
ATOM 629 C CA . LYS A 1 88 ? 5.505 -2.015 11.871 1.00 76.25 88 LYS A CA 1
ATOM 630 C C . LYS A 1 88 ? 4.089 -1.566 11.494 1.00 76.25 88 LYS A C 1
ATOM 632 O O . LYS A 1 88 ? 3.646 -0.497 11.903 1.00 76.25 88 LYS A O 1
ATOM 637 N N . ARG A 1 89 ? 3.358 -2.389 10.734 1.00 83.50 89 ARG A N 1
ATOM 638 C CA . ARG A 1 89 ? 1.936 -2.160 10.412 1.00 83.50 89 ARG A CA 1
ATOM 639 C C . ARG A 1 89 ? 1.049 -2.870 11.434 1.00 83.50 89 ARG A C 1
ATOM 641 O O . ARG A 1 89 ? 1.244 -4.055 11.685 1.00 83.50 89 ARG A O 1
ATOM 648 N N . VAL A 1 90 ? 0.061 -2.165 11.984 1.00 80.81 90 VAL A N 1
ATOM 649 C CA . VAL A 1 90 ? -0.889 -2.690 12.980 1.00 80.81 90 VAL A CA 1
ATOM 650 C C . VAL A 1 90 ? -2.315 -2.443 12.490 1.00 80.81 90 VAL A C 1
ATOM 652 O O . VAL A 1 90 ? -2.633 -1.342 12.047 1.00 80.81 90 VAL A O 1
ATOM 655 N N . LYS A 1 91 ? -3.183 -3.459 12.567 1.00 84.56 91 LYS A N 1
ATOM 656 C CA . LYS A 1 91 ? -4.623 -3.316 12.308 1.00 84.56 91 LYS A CA 1
ATOM 657 C C . LYS A 1 91 ? -5.335 -3.036 13.629 1.00 84.56 91 LYS A C 1
ATOM 659 O O . LYS A 1 91 ? -5.271 -3.856 14.539 1.00 84.56 91 LYS A O 1
ATOM 664 N N . ILE A 1 92 ? -6.029 -1.905 13.715 1.00 84.25 92 ILE A N 1
ATOM 665 C CA . ILE A 1 92 ? -6.810 -1.499 14.891 1.00 84.25 92 ILE A CA 1
ATOM 666 C C . ILE A 1 92 ? -8.298 -1.602 14.540 1.00 84.25 92 ILE A C 1
ATOM 668 O O . ILE A 1 92 ? -8.704 -1.235 13.437 1.00 84.25 92 ILE A O 1
ATOM 672 N N . VAL A 1 93 ? -9.112 -2.108 15.467 1.00 87.19 93 VAL A N 1
ATOM 673 C CA . VAL A 1 93 ? -10.578 -2.085 15.362 1.00 87.19 93 VAL A CA 1
ATOM 674 C C . VAL A 1 93 ? -11.093 -0.929 16.215 1.00 87.19 93 VAL A C 1
ATOM 676 O O . VAL A 1 93 ? -10.902 -0.929 17.429 1.00 87.19 93 VAL A O 1
ATOM 679 N N . ILE A 1 94 ? -11.731 0.051 15.575 1.00 88.38 94 ILE A N 1
ATOM 680 C CA . ILE A 1 94 ? -12.323 1.233 16.219 1.00 88.38 94 ILE A CA 1
ATOM 681 C C . ILE A 1 94 ? -13.843 1.246 16.037 1.00 88.38 94 ILE A C 1
ATOM 683 O O . ILE A 1 94 ? -14.377 0.660 15.093 1.00 88.38 94 ILE A O 1
ATOM 687 N N . THR A 1 95 ? -14.554 1.926 16.934 1.00 92.69 95 THR A N 1
ATOM 688 C CA . THR A 1 95 ? -16.009 2.102 16.826 1.00 92.69 95 THR A CA 1
ATOM 689 C C . THR A 1 95 ? -16.388 3.188 15.811 1.00 92.69 95 THR A C 1
ATOM 691 O O . THR A 1 95 ? -15.600 4.080 15.491 1.00 92.69 95 THR A O 1
ATOM 694 N N . LYS A 1 96 ? -17.648 3.168 15.344 1.00 94.50 96 LYS A N 1
ATOM 695 C CA . LYS A 1 96 ? -18.212 4.233 14.488 1.00 94.50 96 LYS A CA 1
ATOM 696 C C . LYS A 1 96 ? -18.195 5.616 15.160 1.00 94.50 96 LYS A C 1
ATOM 698 O O . LYS A 1 96 ? -18.177 6.616 14.451 1.00 94.50 96 LYS A O 1
ATOM 703 N N . GLN A 1 97 ? -18.220 5.672 16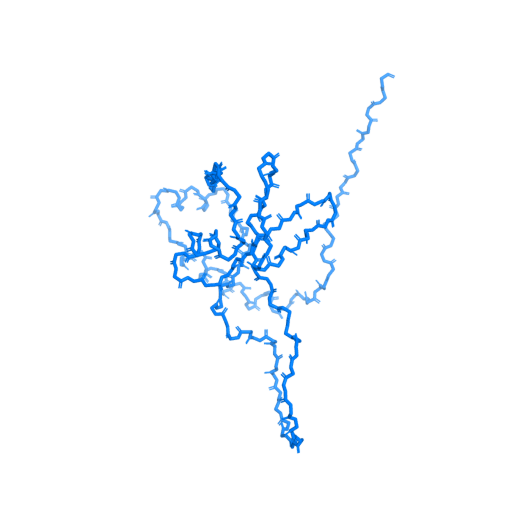.494 1.00 92.81 97 GLN A N 1
ATOM 704 C CA . GLN A 1 97 ? -18.120 6.916 17.258 1.00 92.81 97 GLN A CA 1
ATOM 705 C C . GLN A 1 97 ? -16.687 7.463 17.230 1.00 92.81 97 GLN A C 1
ATOM 707 O O . GLN A 1 97 ? -16.483 8.565 16.732 1.00 92.81 97 GLN A O 1
ATOM 712 N N . GLN A 1 98 ? -15.697 6.650 17.608 1.00 88.19 98 GLN A N 1
ATOM 713 C CA . GLN A 1 98 ? -14.278 7.035 17.568 1.00 88.19 98 GLN A CA 1
ATOM 714 C C . GLN A 1 98 ? -13.820 7.454 16.165 1.00 88.19 98 GLN A C 1
ATOM 716 O O . GLN A 1 98 ? -13.024 8.375 16.021 1.00 88.19 98 GLN A O 1
ATOM 721 N N . LEU A 1 99 ? -14.354 6.829 15.108 1.00 94.12 99 LEU A N 1
ATOM 722 C CA . LEU A 1 99 ? -14.093 7.268 13.735 1.00 94.12 99 LEU A CA 1
ATOM 723 C C . LEU A 1 99 ? -14.644 8.679 13.453 1.00 94.12 99 LEU A C 1
ATOM 725 O O . LEU A 1 99 ? -13.969 9.461 12.791 1.00 94.12 99 LEU A O 1
ATOM 729 N N . LYS A 1 100 ? -15.836 9.032 13.957 1.00 94.81 100 LYS A N 1
ATOM 730 C CA . LYS A 1 100 ? -16.359 10.405 13.844 1.00 94.81 100 LYS A CA 1
ATOM 731 C C . LYS A 1 100 ? -15.486 11.391 14.619 1.00 94.81 100 LYS A C 1
ATOM 733 O O . LYS A 1 100 ? -15.151 12.429 14.067 1.00 94.81 100 LYS A O 1
ATOM 738 N N . GLU A 1 101 ? -15.104 11.048 15.846 1.00 93.50 101 GLU A N 1
ATOM 739 C CA . GLU A 1 101 ? -14.290 11.889 16.737 1.00 93.50 101 GLU A CA 1
ATOM 740 C C . GLU A 1 101 ? -12.879 12.137 16.166 1.00 93.50 101 GLU A C 1
ATOM 742 O O . GLU A 1 101 ? -12.388 13.263 16.207 1.00 93.50 101 GLU A O 1
ATOM 747 N N . LEU A 1 102 ? -12.258 11.130 15.536 1.00 94.06 102 LEU A N 1
ATOM 748 C CA . LEU A 1 102 ? -11.013 11.284 14.769 1.00 94.06 102 LEU A CA 1
ATOM 749 C C . LEU A 1 102 ? -11.196 12.216 13.558 1.00 94.06 102 LEU A C 1
ATOM 751 O O . LEU A 1 102 ? -10.372 13.097 13.319 1.00 94.06 102 LEU A O 1
ATOM 755 N N . LEU A 1 103 ? -12.278 12.046 12.788 1.00 94.25 103 LEU A N 1
ATOM 756 C CA . LEU A 1 103 ? -12.558 12.870 11.603 1.00 94.25 103 LEU A CA 1
ATOM 757 C C . LEU A 1 103 ? -12.876 14.332 11.960 1.00 94.25 103 LEU A C 1
ATOM 759 O O . LEU A 1 103 ? -12.509 15.233 11.206 1.00 94.25 103 LEU A O 1
ATOM 763 N N . THR A 1 104 ? -13.505 14.586 13.110 1.00 95.56 104 THR A N 1
ATOM 764 C CA . THR A 1 104 ? -13.728 15.939 13.653 1.00 95.56 104 THR A CA 1
ATOM 765 C C . THR A 1 104 ? -12.538 16.479 14.453 1.00 95.56 104 THR A C 1
ATOM 767 O O . THR A 1 104 ? -12.614 17.607 14.937 1.00 95.56 104 THR A O 1
ATOM 770 N N . LYS A 1 105 ? -11.435 15.721 14.561 1.00 90.38 105 LYS A N 1
ATOM 771 C CA . LYS A 1 105 ? -10.222 16.052 15.336 1.00 90.38 105 LYS A CA 1
ATOM 772 C C . LYS A 1 105 ? -10.487 16.322 16.827 1.00 90.38 105 LYS A C 1
ATOM 774 O O . LYS A 1 105 ? -9.780 17.110 17.447 1.00 90.38 105 LYS A O 1
ATOM 779 N N . GLN A 1 106 ? -11.511 15.682 17.391 1.00 87.25 106 GLN A N 1
ATOM 780 C CA . GLN A 1 106 ? -11.829 15.733 18.823 1.00 87.25 106 GLN A CA 1
ATOM 781 C C . GLN A 1 106 ? -10.969 14.772 19.650 1.00 87.25 106 GLN A C 1
ATOM 783 O O . GLN A 1 106 ? -10.786 15.017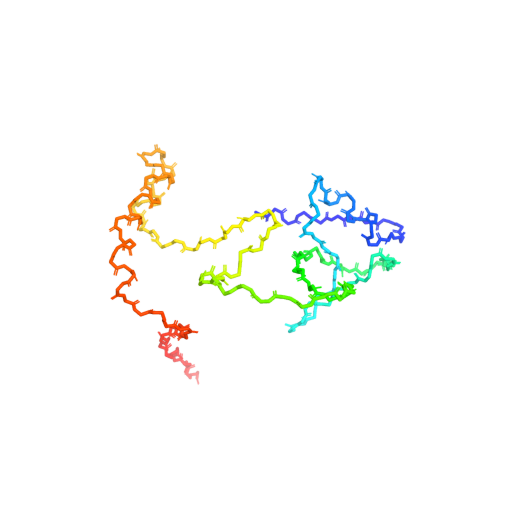 20.838 1.00 87.25 106 GLN A O 1
ATOM 788 N N . ILE A 1 107 ? -10.445 13.712 19.024 1.00 85.38 107 ILE A N 1
ATOM 789 C CA . ILE A 1 107 ? -9.457 12.799 19.613 1.00 85.38 107 ILE A CA 1
ATOM 790 C C . ILE A 1 107 ? -8.274 12.599 18.662 1.00 85.38 107 ILE A C 1
ATOM 792 O O . ILE A 1 107 ? -8.422 12.716 17.440 1.00 85.38 107 ILE A O 1
ATOM 796 N N . SER A 1 108 ? -7.106 12.285 19.217 1.00 89.19 108 SER A N 1
ATOM 797 C CA . SER A 1 108 ? -5.872 12.010 18.468 1.00 89.19 108 SER A CA 1
ATOM 798 C C . SER A 1 108 ? -5.671 10.516 18.166 1.00 89.19 108 SER A C 1
ATOM 800 O O . SER A 1 108 ? -6.332 9.642 18.734 1.00 89.19 108 SER A O 1
ATOM 802 N N . MET A 1 109 ? -4.747 10.185 17.254 1.00 85.88 109 MET A N 1
ATOM 803 C CA . MET A 1 109 ? -4.374 8.781 17.006 1.00 85.88 109 MET A CA 1
ATOM 804 C C . MET A 1 109 ? -3.593 8.216 18.201 1.00 85.88 109 MET A C 1
ATOM 806 O O . MET A 1 109 ? -3.706 7.041 18.546 1.00 85.88 109 MET A O 1
ATOM 810 N N . GLU A 1 110 ? -2.843 9.088 18.859 1.00 86.25 110 GLU A N 1
ATOM 811 C CA . GLU A 1 110 ? -2.041 8.857 20.045 1.00 86.25 110 GLU A CA 1
ATOM 812 C C . GLU A 1 110 ? -2.936 8.453 21.227 1.00 86.25 110 GLU A C 1
ATOM 814 O O . GLU A 1 110 ? -2.664 7.446 21.873 1.00 86.25 110 GLU A O 1
ATOM 819 N N . GLU A 1 111 ? -4.065 9.133 21.453 1.00 82.44 111 GLU A N 1
ATOM 820 C CA . GLU A 1 111 ? -5.079 8.736 22.447 1.00 82.44 111 GLU A CA 1
ATOM 821 C C . GLU A 1 111 ? -5.704 7.366 22.146 1.00 82.44 111 GLU A C 1
ATOM 823 O O . GLU A 1 111 ? -5.860 6.539 23.049 1.00 82.44 111 GLU A O 1
ATOM 828 N N . VAL A 1 112 ? -6.024 7.086 20.877 1.00 84.06 112 VAL A N 1
ATOM 829 C CA . VAL A 1 112 ? -6.565 5.781 20.451 1.00 84.06 112 VAL A CA 1
ATOM 830 C C . VAL A 1 112 ? -5.545 4.655 20.679 1.00 84.06 112 VAL A C 1
ATOM 832 O O . VAL A 1 112 ? -5.927 3.548 21.069 1.00 84.06 112 VAL A O 1
ATOM 835 N N . LEU A 1 113 ? -4.250 4.935 20.509 1.00 83.88 113 LEU A N 1
ATOM 836 C CA . LEU A 1 113 ? -3.149 4.013 20.810 1.00 83.88 113 LEU A CA 1
ATOM 837 C C . LEU A 1 113 ? -2.888 3.870 22.322 1.00 83.88 113 LEU A C 1
ATOM 839 O O . LEU A 1 113 ? -2.663 2.759 22.796 1.00 83.88 113 LEU A O 1
ATOM 843 N N . LEU A 1 114 ? -2.992 4.939 23.112 1.00 78.81 114 LEU A N 1
ATOM 844 C CA . LEU A 1 114 ? -2.862 4.884 24.577 1.00 78.81 114 LEU A CA 1
ATOM 845 C C . LEU A 1 114 ? -4.014 4.096 25.224 1.00 78.81 114 LEU A C 1
ATOM 847 O O . LEU A 1 114 ? -3.790 3.293 26.132 1.00 78.81 114 LEU A O 1
ATOM 851 N N . GLY A 1 115 ? -5.237 4.223 24.698 1.00 67.00 115 GLY A N 1
ATOM 852 C CA . GLY A 1 115 ? -6.375 3.375 25.078 1.00 67.00 115 GLY A CA 1
ATOM 853 C C . GLY A 1 115 ? -6.183 1.887 24.741 1.00 67.00 115 GLY A C 1
ATOM 854 O O . GLY A 1 115 ? -6.810 1.024 25.364 1.00 67.00 115 GLY A O 1
ATOM 855 N N . LEU A 1 116 ? -5.295 1.571 23.791 1.00 61.09 116 LEU A N 1
ATOM 856 C CA . LEU A 1 116 ? -4.842 0.213 23.488 1.00 61.09 116 LEU A CA 1
ATOM 857 C C . LEU A 1 116 ? -3.742 -0.256 24.460 1.00 61.09 116 LEU A C 1
ATOM 859 O O . LEU A 1 116 ? -3.785 -1.414 24.866 1.00 61.09 116 LEU A O 1
ATOM 863 N N . GLU A 1 117 ? -2.814 0.597 24.904 1.00 56.44 117 GLU A N 1
ATOM 864 C CA . GLU A 1 117 ? -1.792 0.220 25.903 1.00 56.44 117 GLU A CA 1
ATOM 865 C C . GLU A 1 117 ? -2.422 -0.256 27.223 1.00 56.44 117 GLU A C 1
ATOM 867 O O . GLU A 1 117 ? -2.114 -1.352 27.696 1.00 56.44 117 GLU A O 1
ATOM 872 N N . SER A 1 118 ? -3.409 0.473 27.753 1.00 55.47 118 SER A N 1
ATOM 873 C CA . SER A 1 118 ? -4.171 0.052 28.944 1.00 55.47 118 SER A CA 1
ATOM 874 C C . SER A 1 118 ? -4.945 -1.261 28.742 1.00 55.47 118 SER A C 1
ATOM 876 O O . SER A 1 118 ? -5.223 -1.976 29.705 1.00 55.47 118 SER A O 1
ATOM 878 N N . LYS A 1 119 ? -5.273 -1.624 27.493 1.00 50.72 119 LYS A N 1
ATOM 879 C CA . LYS A 1 119 ? -5.832 -2.941 27.141 1.00 50.72 119 LYS A CA 1
ATOM 880 C C . LYS A 1 119 ? -4.763 -3.996 26.856 1.00 50.72 119 LYS A C 1
ATOM 882 O O . LYS A 1 119 ? -5.075 -5.180 26.952 1.00 50.72 119 LYS A O 1
ATOM 887 N N . ARG A 1 120 ? -3.509 -3.635 26.578 1.00 50.12 120 ARG A N 1
ATOM 888 C CA . ARG A 1 120 ? -2.444 -4.603 26.276 1.00 50.12 120 ARG A CA 1
ATOM 889 C C . ARG A 1 120 ? -2.149 -5.509 27.468 1.00 50.12 120 ARG A C 1
ATOM 891 O O . ARG A 1 120 ? -2.009 -6.707 27.262 1.00 50.12 120 ARG A O 1
ATOM 898 N N . ALA A 1 121 ? -2.215 -4.989 28.695 1.00 50.72 121 ALA A N 1
ATOM 899 C CA . ALA A 1 121 ? -2.148 -5.789 29.925 1.00 50.72 121 ALA A CA 1
ATOM 900 C C . ALA A 1 121 ? -3.286 -6.831 30.062 1.00 50.72 121 ALA A C 1
ATOM 902 O O . ALA A 1 121 ? -3.136 -7.831 30.759 1.00 50.72 121 ALA A O 1
ATOM 903 N N . LYS A 1 122 ? -4.422 -6.625 29.377 1.00 46.16 122 LYS A N 1
ATOM 904 C CA . LYS A 1 122 ? -5.523 -7.599 29.254 1.00 46.16 122 LYS A CA 1
ATOM 905 C C . LYS A 1 122 ? -5.282 -8.582 28.097 1.00 46.16 122 LYS A C 1
ATOM 907 O O . LYS A 1 122 ? -5.727 -9.721 28.172 1.00 46.16 122 LYS A O 1
ATOM 912 N N . TRP A 1 123 ? -4.599 -8.150 27.034 1.00 43.06 123 TRP A N 1
ATOM 913 C CA . TRP A 1 123 ? -4.352 -8.933 25.813 1.00 43.06 123 TRP A CA 1
ATOM 914 C C . TRP A 1 123 ? -3.121 -9.847 25.909 1.00 43.06 123 TRP A C 1
ATOM 916 O O . TRP A 1 123 ? -3.090 -10.883 25.258 1.00 43.06 123 TRP A O 1
ATOM 926 N N . THR A 1 124 ? -2.149 -9.549 26.775 1.00 44.22 124 THR A N 1
ATOM 927 C CA . THR A 1 124 ? -1.038 -10.466 27.109 1.00 44.22 124 THR A CA 1
ATOM 928 C C . THR A 1 124 ? -1.472 -11.692 27.925 1.00 44.22 124 THR A C 1
ATOM 930 O O . THR A 1 124 ? -0.637 -12.532 28.239 1.00 44.22 124 THR A O 1
ATOM 933 N N . SER A 1 125 ? -2.758 -11.796 28.277 1.00 44.12 125 SER A N 1
ATOM 934 C CA . SER A 1 125 ? -3.350 -12.889 29.063 1.00 44.12 125 SER A CA 1
ATOM 935 C C . SER A 1 125 ? -4.516 -13.581 28.332 1.00 44.12 125 SER A C 1
ATOM 937 O O . SER A 1 125 ? -5.392 -14.158 28.976 1.00 44.12 125 SER A O 1
ATOM 939 N N . ALA A 1 126 ? -4.551 -13.500 27.000 1.00 46.72 126 ALA A N 1
ATOM 940 C CA . ALA A 1 126 ? -5.508 -14.209 26.153 1.00 46.72 126 ALA A CA 1
ATOM 941 C C . ALA A 1 126 ? -4.794 -14.730 24.895 1.00 46.72 126 ALA A C 1
ATOM 943 O O . ALA A 1 126 ? -4.838 -14.101 23.844 1.00 46.72 126 ALA A O 1
ATOM 944 N N . ASP A 1 127 ? -4.094 -15.850 25.084 1.00 41.56 127 ASP A N 1
ATOM 945 C CA . ASP A 1 127 ? -3.533 -16.785 24.102 1.00 41.56 127 ASP A CA 1
ATOM 946 C C . ASP A 1 127 ? -2.888 -16.235 22.819 1.00 41.56 127 ASP A C 1
ATOM 948 O O . ASP A 1 127 ? -3.523 -15.712 21.903 1.00 41.56 127 ASP A O 1
ATOM 952 N N . SER A 1 128 ? -1.596 -16.543 22.670 1.00 47.78 128 SER A N 1
ATOM 953 C CA . SER A 1 128 ? -0.916 -16.538 21.373 1.00 47.78 128 SER A CA 1
ATOM 954 C C . SER A 1 128 ? -1.464 -17.669 20.490 1.00 47.78 128 SER A C 1
ATOM 956 O O . SER A 1 128 ? -0.819 -18.704 20.337 1.00 47.78 128 SER A O 1
ATOM 958 N N . ALA A 1 129 ? -2.647 -17.474 19.907 1.00 50.28 129 ALA A N 1
ATOM 959 C CA . ALA A 1 129 ? -3.276 -18.393 18.963 1.00 50.28 129 ALA A CA 1
ATOM 960 C C . ALA A 1 129 ? -2.752 -18.137 17.528 1.00 50.28 129 ALA A C 1
ATOM 962 O O . ALA A 1 129 ? -3.198 -17.184 16.882 1.00 50.28 129 ALA A O 1
ATOM 963 N N . PRO A 1 130 ? -1.836 -18.963 16.976 1.00 55.91 130 PRO A N 1
ATOM 964 C CA . PRO A 1 130 ? -1.240 -18.757 15.644 1.00 55.91 130 PRO A CA 1
ATOM 965 C C . PRO A 1 130 ? -2.206 -19.010 14.465 1.00 55.91 130 PRO A C 1
ATOM 967 O O . PRO A 1 130 ? -1.785 -19.093 13.314 1.00 55.91 130 PRO A O 1
ATOM 970 N N . ASN A 1 131 ? -3.499 -19.185 14.739 1.00 57.53 131 ASN A N 1
ATOM 971 C CA . ASN A 1 131 ? -4.477 -19.799 13.848 1.00 57.53 131 ASN A CA 1
ATOM 972 C C . ASN A 1 131 ? -5.855 -19.114 13.933 1.00 57.53 131 ASN A C 1
ATOM 974 O O . ASN A 1 131 ? -6.880 -19.782 14.074 1.00 57.53 131 ASN A O 1
ATOM 978 N N . TRP A 1 132 ? -5.890 -17.780 13.808 1.00 64.19 132 TRP A N 1
ATOM 979 C CA . TRP A 1 132 ? -7.136 -17.020 13.626 1.00 64.19 132 TRP A CA 1
ATOM 980 C C . TRP A 1 132 ? -7.830 -17.413 12.308 1.00 64.19 132 TRP A C 1
ATOM 982 O O . TRP A 1 132 ? -7.602 -16.819 11.252 1.00 64.19 132 TRP A O 1
ATOM 992 N N . LYS A 1 133 ? -8.711 -18.415 12.374 1.00 73.69 133 LYS A N 1
ATOM 993 C CA . LYS A 1 133 ? -9.802 -18.601 11.415 1.00 73.69 133 LYS A CA 1
ATOM 994 C C . LYS A 1 133 ? -11.037 -17.885 11.971 1.00 73.69 133 LYS A C 1
ATOM 996 O O . LYS A 1 133 ? -11.526 -18.309 13.018 1.00 73.69 133 LYS A O 1
ATOM 1001 N N . PRO A 1 134 ? -11.563 -16.833 11.318 1.00 70.00 134 PRO A N 1
ATOM 1002 C CA . PRO A 1 134 ? -12.885 -16.335 11.669 1.00 70.00 134 PRO A CA 1
ATOM 1003 C C . PRO A 1 134 ? -13.905 -17.438 11.369 1.00 70.00 134 PRO A C 1
ATOM 1005 O O . PRO A 1 134 ? -13.872 -18.024 10.286 1.00 70.00 134 PRO A O 1
ATOM 1008 N N . ASN A 1 135 ? -14.796 -17.726 12.317 1.00 77.88 135 ASN A N 1
ATOM 1009 C CA . ASN A 1 135 ? -15.941 -18.581 12.032 1.00 77.88 135 ASN A CA 1
ATOM 1010 C C . ASN A 1 135 ? -16.903 -17.779 11.147 1.00 77.88 135 ASN A C 1
ATOM 1012 O O . ASN A 1 135 ? -17.397 -16.736 11.576 1.00 77.88 135 ASN A O 1
ATOM 1016 N N . LEU A 1 136 ? -17.091 -18.217 9.904 1.00 80.56 136 LEU A N 1
ATOM 1017 C CA . LEU A 1 136 ? -18.002 -17.596 8.947 1.00 80.56 136 LEU A CA 1
ATOM 1018 C C . LEU A 1 136 ? -19.218 -18.504 8.796 1.00 80.56 136 LEU A C 1
ATOM 1020 O O . LEU A 1 136 ? -19.070 -19.703 8.572 1.00 80.56 136 LEU A O 1
ATOM 1024 N N . GLU A 1 137 ? -20.405 -17.923 8.921 1.00 84.38 137 GLU A N 1
ATOM 1025 C CA . GLU A 1 137 ? -21.657 -18.616 8.638 1.00 84.38 137 GLU A CA 1
ATOM 1026 C C . GLU A 1 137 ? -21.768 -18.878 7.129 1.00 84.38 137 GLU A C 1
ATOM 1028 O O . GLU A 1 137 ? -21.377 -18.040 6.310 1.00 84.38 137 GLU A O 1
ATOM 1033 N N . SER A 1 138 ? -22.276 -20.053 6.752 1.00 83.19 138 SER A N 1
ATOM 1034 C CA . SER A 1 138 ? -22.492 -20.396 5.345 1.00 83.19 138 SER A CA 1
ATOM 1035 C C . SER A 1 138 ? -23.603 -19.531 4.758 1.00 83.19 138 SER A C 1
ATOM 1037 O O . SER A 1 138 ? -24.722 -19.526 5.269 1.00 83.19 138 SER A O 1
ATOM 1039 N N . ILE A 1 139 ? -23.309 -18.838 3.658 1.00 86.12 139 ILE A N 1
ATOM 1040 C CA . ILE A 1 139 ? -24.324 -18.126 2.878 1.00 86.12 139 ILE A CA 1
ATOM 1041 C C . ILE A 1 139 ? -25.192 -19.183 2.170 1.00 86.12 139 ILE A C 1
ATOM 1043 O O . ILE A 1 139 ? -24.623 -20.050 1.503 1.00 86.12 139 ILE A O 1
ATOM 1047 N N . PRO A 1 140 ? -26.530 -19.160 2.306 1.00 81.75 140 PRO A N 1
ATOM 1048 C CA . PRO A 1 140 ? -27.394 -20.056 1.551 1.00 81.75 140 PRO A CA 1
ATOM 1049 C C . PRO A 1 140 ? -27.412 -19.650 0.072 1.00 81.75 140 PRO A C 1
ATOM 1051 O O . PRO A 1 140 ? -27.623 -18.485 -0.259 1.00 81.75 140 PRO A O 1
ATOM 1054 N N . GLU A 1 141 ? -27.216 -20.621 -0.816 1.00 81.94 141 GLU A N 1
ATOM 1055 C CA . GLU A 1 141 ? -27.484 -20.454 -2.244 1.00 81.94 141 GLU A CA 1
ATOM 1056 C C . GLU A 1 141 ? -28.986 -20.680 -2.473 1.00 81.94 141 GLU A C 1
ATOM 1058 O O . GLU A 1 141 ? -29.494 -21.784 -2.267 1.00 81.94 141 GLU A O 1
ATOM 1063 N N . GLU A 1 142 ? -29.717 -19.623 -2.836 1.00 78.06 142 GLU A N 1
ATOM 1064 C CA . GLU A 1 142 ? -31.147 -19.724 -3.140 1.00 78.06 142 GLU A CA 1
ATOM 1065 C C . GLU A 1 142 ? -31.349 -20.456 -4.476 1.00 78.06 142 GLU A C 1
ATOM 1067 O O . GLU A 1 142 ? -30.862 -20.025 -5.522 1.00 78.06 142 GLU A O 1
ATOM 1072 N N . LEU A 1 143 ? -32.067 -21.583 -4.432 1.00 61.50 143 LEU A N 1
ATOM 1073 C CA . LEU A 1 143 ? -32.498 -22.314 -5.622 1.00 61.50 143 LEU A CA 1
ATOM 1074 C C . LEU A 1 143 ? -33.572 -21.512 -6.372 1.00 61.50 143 LEU A C 1
ATOM 1076 O O . LEU A 1 143 ? -34.606 -21.178 -5.791 1.00 61.50 143 LEU A O 1
ATOM 1080 N N . CYS A 1 144 ? -33.316 -21.255 -7.657 1.00 53.47 144 CYS A N 1
ATOM 1081 C CA . CYS A 1 144 ? -34.280 -20.719 -8.623 1.00 53.47 144 CYS A CA 1
ATOM 1082 C C . CYS A 1 144 ? -35.284 -21.782 -9.102 1.00 53.47 144 CYS A C 1
ATOM 1084 O O . CYS A 1 144 ? -34.880 -22.964 -9.205 1.00 53.47 144 CYS A O 1
#

Foldseek 3Di:
DPPDDDDDPDWDFFLVVQVVVCPPAPFWFKFDDDPVDTGGDDRRDTDDPPDDIDIGTDDDDDDDDDDDDDDDDDDDDCPPQDPGPRPDDDDDDDDPVVVVCVVVVVDDVVVVVVVVVVCVVVVVPPDPDPDDDPDDDDDDDDDD

Radius of gyration: 23.07 Å; chains: 1; bounding box: 68×38×55 Å

InterPro domains:
  IPR025322 PADRE domain [PF14009] (2-141)

pLDDT: mean 70.41, std 19.86, range [30.11, 95.56]